Protein AF-A0A1Y2F0C7-F1 (afdb_monomer_lite)

Foldseek 3Di:
DFPVVLQVDWPDALWKWWDDDRWIDTDGSVPPDQWDWTADPVRDTDIAGLAADALVCLVVVNRPHQFDDALVNHLCSDAGNRGHYHDPVRFTKMKHWDWDDDDDPRTGITGIDIAGDHHLFGQGQDPDPDPDFRFGDDPDPDDDDDDDDPDDPPPPPPRPGDDDD

pLDDT: mean 71.48, std 26.36, range [23.52, 97.69]

Structure (mmCIF, N/CA/C/O backbone):
data_AF-A0A1Y2F0C7-F1
#
_entry.id   AF-A0A1Y2F0C7-F1
#
loop_
_atom_site.group_PDB
_atom_site.id
_atom_site.type_symbol
_atom_site.label_atom_id
_atom_site.label_alt_id
_atom_site.label_comp_id
_atom_site.label_asym_id
_atom_site.label_entity_id
_atom_site.label_seq_id
_atom_site.pdbx_PDB_ins_code
_atom_site.Cartn_x
_atom_site.Cartn_y
_atom_site.Cartn_z
_atom_site.occupancy
_atom_site.B_iso_or_equiv
_atom_site.auth_seq_id
_atom_site.auth_comp_id
_atom_site.auth_asym_id
_atom_site.auth_atom_id
_atom_site.pdbx_PDB_model_num
ATOM 1 N N . MET A 1 1 ? 0.947 -2.443 13.828 1.00 91.88 1 MET A N 1
ATOM 2 C CA . MET A 1 1 ? -0.213 -2.988 14.576 1.00 91.88 1 MET A CA 1
ATOM 3 C C . MET A 1 1 ? -0.642 -4.280 13.898 1.00 91.88 1 MET A C 1
ATOM 5 O O . MET A 1 1 ? -0.418 -4.366 12.697 1.00 91.88 1 MET A O 1
ATOM 9 N N . SER A 1 2 ? -1.182 -5.269 14.620 1.00 94.00 2 SER A N 1
ATOM 10 C CA . SER A 1 2 ? -1.656 -6.501 13.968 1.00 94.00 2 SER A CA 1
ATOM 11 C C . SER A 1 2 ? -2.913 -6.235 13.131 1.00 94.00 2 SER A C 1
ATOM 13 O O . SER A 1 2 ? -3.654 -5.282 13.412 1.00 94.00 2 SER A O 1
ATOM 15 N N . LYS A 1 3 ? -3.205 -7.073 12.133 1.00 91.94 3 LYS A N 1
ATOM 16 C CA . LYS A 1 3 ? -4.456 -6.957 11.366 1.00 91.94 3 LYS A CA 1
ATOM 17 C C . LYS A 1 3 ? -5.682 -7.188 12.251 1.00 91.94 3 LYS A C 1
ATOM 19 O O . LYS A 1 3 ? -6.706 -6.530 12.078 1.00 91.94 3 LYS A O 1
ATOM 24 N N . GLU A 1 4 ? -5.583 -8.098 13.214 1.00 92.75 4 GLU A N 1
ATOM 25 C CA . GLU A 1 4 ? -6.664 -8.363 14.166 1.00 92.75 4 GLU A CA 1
ATOM 26 C C . GLU A 1 4 ? -6.957 -7.164 15.068 1.00 92.75 4 GLU A C 1
ATOM 28 O O . GLU A 1 4 ? -8.115 -6.914 15.398 1.00 92.75 4 GLU A O 1
ATOM 33 N N . ASP A 1 5 ? -5.932 -6.409 15.459 1.00 94.75 5 ASP A N 1
ATOM 34 C CA . ASP A 1 5 ? -6.112 -5.207 16.272 1.00 94.75 5 ASP A CA 1
ATOM 35 C C . ASP A 1 5 ? -6.712 -4.060 15.462 1.00 94.75 5 ASP A C 1
ATOM 37 O O . ASP A 1 5 ? -7.592 -3.368 15.973 1.00 94.75 5 ASP A O 1
ATOM 41 N N . VAL A 1 6 ? -6.328 -3.918 14.186 1.00 92.56 6 VAL A N 1
ATOM 42 C CA . VAL A 1 6 ? -6.978 -2.982 13.252 1.00 92.56 6 VAL A CA 1
ATOM 43 C C . VAL A 1 6 ? -8.483 -3.248 13.189 1.00 92.56 6 VAL A C 1
ATOM 45 O O . VAL A 1 6 ? -9.276 -2.326 13.352 1.00 92.56 6 VAL A O 1
ATOM 48 N N . LEU A 1 7 ? -8.898 -4.510 13.044 1.00 90.19 7 LEU A N 1
ATOM 49 C CA . LEU A 1 7 ? -10.316 -4.889 12.959 1.00 90.19 7 LEU A CA 1
ATOM 50 C C . LEU A 1 7 ? -11.128 -4.606 14.237 1.00 90.19 7 LEU A C 1
ATOM 52 O O . LEU A 1 7 ? -12.357 -4.577 14.184 1.00 90.19 7 LEU A O 1
ATOM 56 N N . LYS A 1 8 ? -10.473 -4.403 15.386 1.00 91.88 8 LYS A N 1
ATOM 57 C CA . LYS A 1 8 ? -11.140 -4.051 16.653 1.00 91.88 8 LYS A CA 1
ATOM 58 C C . LYS A 1 8 ? -11.401 -2.551 16.788 1.00 91.88 8 LYS A C 1
ATOM 60 O O . LYS A 1 8 ? -12.130 -2.168 17.703 1.00 91.88 8 LYS A O 1
ATOM 65 N N . ILE A 1 9 ? -10.817 -1.716 15.926 1.00 88.25 9 ILE A N 1
ATOM 66 C CA . ILE A 1 9 ? -11.045 -0.270 15.934 1.00 88.25 9 ILE A CA 1
ATOM 67 C C . ILE A 1 9 ? -12.506 -0.002 15.565 1.00 88.25 9 ILE A C 1
ATOM 69 O O . ILE A 1 9 ? -13.019 -0.498 14.560 1.00 88.25 9 ILE A O 1
ATOM 73 N N . LYS A 1 10 ? -13.170 0.783 16.413 1.00 84.44 10 LYS A N 1
ATOM 74 C CA . LYS A 1 10 ? -14.558 1.222 16.266 1.00 84.44 10 LYS A CA 1
ATOM 75 C C . LYS A 1 10 ? -14.638 2.719 16.510 1.00 84.44 10 LYS A C 1
ATOM 77 O O . LYS A 1 10 ? -13.802 3.262 17.230 1.00 84.44 10 LYS A O 1
ATOM 82 N N . ASP A 1 11 ? -15.647 3.357 15.927 1.00 75.75 11 ASP A N 1
ATOM 83 C CA . ASP A 1 11 ? -15.999 4.765 16.168 1.00 75.75 11 ASP A CA 1
ATOM 84 C C . ASP A 1 11 ? -14.910 5.805 15.823 1.00 75.75 11 ASP A C 1
ATOM 86 O O . ASP A 1 11 ? -15.070 6.994 16.110 1.00 75.75 11 ASP A O 1
ATOM 90 N N . GLU A 1 12 ? -13.832 5.395 15.150 1.00 78.06 12 GLU A N 1
ATOM 91 C CA . GLU A 1 12 ? -12.874 6.304 14.522 1.00 78.06 12 GLU A CA 1
ATOM 92 C C . GLU A 1 12 ? -13.298 6.594 13.084 1.00 78.06 12 GLU A C 1
ATOM 94 O O . GLU A 1 12 ? -13.624 5.678 12.333 1.00 78.06 12 GLU A O 1
ATOM 99 N N . LYS A 1 13 ? -13.285 7.876 12.711 1.00 79.50 13 LYS A N 1
ATOM 100 C CA . LYS A 1 13 ? -13.586 8.330 11.352 1.00 79.50 13 LYS A CA 1
ATOM 101 C C . LYS A 1 13 ? -12.311 8.609 10.584 1.00 79.50 13 LYS A C 1
ATOM 103 O O . LYS A 1 13 ? -11.401 9.223 11.148 1.00 79.50 13 LYS A O 1
ATOM 108 N N . TYR A 1 14 ? -12.330 8.306 9.290 1.00 79.44 14 TYR A N 1
ATOM 109 C CA . TYR A 1 14 ? -11.232 8.609 8.369 1.00 79.44 14 TYR A CA 1
ATOM 110 C C . TYR A 1 14 ? -9.933 7.923 8.798 1.00 79.44 14 TYR A C 1
ATOM 112 O O . TYR A 1 14 ? -8.859 8.530 8.839 1.00 79.44 14 TYR A O 1
ATOM 120 N N . THR A 1 15 ? -10.041 6.653 9.166 1.00 86.81 15 THR A N 1
ATOM 121 C CA . THR A 1 15 ? -8.901 5.833 9.542 1.00 86.81 15 THR A CA 1
ATOM 122 C C . THR A 1 15 ? -8.675 4.791 8.451 1.00 86.81 15 THR A C 1
ATOM 124 O O . THR A 1 15 ? -9.472 3.878 8.261 1.00 86.81 15 THR A O 1
ATOM 127 N N . SER A 1 16 ? -7.537 4.922 7.770 1.00 88.81 16 SER A N 1
ATOM 128 C CA . SER A 1 16 ? -7.067 4.011 6.728 1.00 88.81 16 SER A CA 1
ATOM 129 C C . SER A 1 16 ? -5.773 3.318 7.168 1.00 88.81 16 SER A C 1
ATOM 131 O O . SER A 1 16 ? -4.950 3.899 7.886 1.00 88.81 16 SER A O 1
ATOM 133 N N . PHE A 1 17 ? -5.603 2.062 6.755 1.00 92.69 17 PHE A N 1
ATOM 134 C CA . PHE A 1 17 ? -4.382 1.290 6.957 1.00 92.69 17 PHE A CA 1
ATOM 135 C C . PHE A 1 17 ? -3.999 0.512 5.704 1.00 92.69 17 PHE A C 1
ATOM 137 O O . PHE A 1 17 ? -4.838 -0.164 5.108 1.00 92.69 17 PHE A O 1
ATOM 144 N N . TYR A 1 18 ? -2.702 0.459 5.408 1.00 93.19 18 TYR A N 1
ATOM 145 C CA . TYR A 1 18 ? -2.137 -0.591 4.561 1.00 93.19 18 TYR A CA 1
ATOM 146 C C . TYR A 1 18 ? -1.550 -1.703 5.419 1.00 93.19 18 TYR A C 1
ATOM 148 O O . TYR A 1 18 ? -0.880 -1.452 6.424 1.00 93.19 18 TYR A O 1
ATOM 156 N N . CYS A 1 19 ? -1.782 -2.942 4.996 1.00 92.88 19 CYS A N 1
ATOM 157 C CA . CYS A 1 19 ? -1.287 -4.129 5.673 1.00 92.88 19 CYS A CA 1
ATOM 158 C C . CYS A 1 19 ? -0.399 -4.959 4.746 1.00 92.88 19 CYS A C 1
ATOM 160 O O . CYS A 1 19 ? -0.775 -5.263 3.610 1.00 92.88 19 CYS A O 1
ATOM 162 N N . LYS A 1 20 ? 0.745 -5.397 5.274 1.00 92.25 20 LYS A N 1
ATOM 163 C CA . LYS A 1 20 ? 1.595 -6.427 4.679 1.00 92.25 20 LYS A CA 1
ATOM 164 C C . LYS A 1 20 ? 1.775 -7.549 5.691 1.00 92.25 20 LYS A C 1
ATOM 166 O O . LYS A 1 20 ? 2.238 -7.318 6.806 1.00 92.25 20 LYS A O 1
ATOM 171 N N . ASN A 1 21 ? 1.414 -8.770 5.300 1.00 90.25 21 ASN A N 1
ATOM 172 C CA . ASN A 1 21 ? 1.293 -9.900 6.224 1.00 90.25 21 ASN A CA 1
ATOM 173 C C . ASN A 1 21 ? 0.327 -9.550 7.374 1.00 90.25 21 ASN A C 1
ATOM 175 O O . ASN A 1 21 ? -0.800 -9.132 7.110 1.00 90.25 21 ASN A O 1
ATOM 179 N N . ASP A 1 22 ? 0.756 -9.707 8.626 1.00 91.81 22 ASP A N 1
ATOM 180 C CA . ASP A 1 22 ? -0.025 -9.308 9.801 1.00 91.81 22 ASP A CA 1
ATOM 181 C C . ASP A 1 22 ? 0.285 -7.875 10.272 1.00 91.81 22 ASP A C 1
ATOM 183 O O . ASP A 1 22 ? -0.336 -7.380 11.202 1.00 91.81 22 ASP A O 1
ATOM 187 N N . ILE A 1 23 ? 1.224 -7.166 9.637 1.00 94.50 23 ILE A N 1
ATOM 188 C CA . ILE A 1 23 ? 1.638 -5.829 10.071 1.00 94.50 23 ILE A CA 1
ATOM 189 C C . ILE A 1 23 ? 0.886 -4.774 9.263 1.00 94.50 23 ILE A C 1
ATOM 191 O O . ILE A 1 23 ? 1.039 -4.665 8.048 1.00 94.50 23 ILE A O 1
ATOM 195 N N . CYS A 1 24 ? 0.102 -3.965 9.965 1.00 94.62 24 CYS A N 1
ATOM 196 C CA . CYS A 1 24 ? -0.629 -2.830 9.424 1.00 94.62 24 CYS A CA 1
ATOM 197 C C . CYS A 1 24 ? -0.094 -1.505 9.973 1.00 94.62 24 CYS A C 1
ATOM 199 O O . CYS A 1 24 ? 0.248 -1.396 11.164 1.00 94.62 24 CYS A O 1
ATOM 201 N N . VAL A 1 25 ? -0.075 -0.493 9.108 1.00 94.81 25 VAL A N 1
ATOM 202 C CA . VAL A 1 25 ? 0.349 0.878 9.412 1.00 94.81 25 VAL A CA 1
ATOM 203 C C . VAL A 1 25 ? -0.722 1.864 8.969 1.00 94.81 25 VAL A C 1
ATOM 205 O O . VAL A 1 25 ? -1.374 1.654 7.949 1.00 94.81 25 VAL A O 1
ATOM 208 N N . LYS A 1 26 ? -0.948 2.896 9.787 1.00 92.31 26 LYS A N 1
ATOM 209 C CA . LYS A 1 26 ? -1.955 3.926 9.516 1.00 92.31 26 LYS A CA 1
ATOM 210 C C . LYS A 1 26 ? -1.468 4.812 8.376 1.00 92.31 26 LYS A C 1
ATOM 212 O O . LYS A 1 26 ? -0.295 5.178 8.366 1.00 92.31 26 LYS A O 1
ATOM 217 N N . THR A 1 27 ? -2.365 5.171 7.473 1.00 89.62 27 THR A N 1
ATOM 218 C CA . THR A 1 27 ? -2.080 6.027 6.317 1.00 89.62 27 THR A CA 1
ATOM 219 C C . THR A 1 27 ? -3.073 7.168 6.203 1.00 89.62 27 THR A C 1
ATOM 221 O O . THR A 1 27 ? -4.072 7.204 6.932 1.00 89.62 27 THR A O 1
ATOM 224 N N . ASP A 1 28 ? -2.769 8.131 5.333 1.00 81.81 28 ASP A N 1
ATOM 225 C CA . ASP A 1 28 ? -3.686 9.227 5.056 1.00 81.81 28 ASP A CA 1
ATOM 226 C C . ASP A 1 28 ? -4.978 8.687 4.403 1.00 81.81 28 ASP A C 1
ATOM 228 O O . ASP A 1 28 ? -4.911 8.024 3.362 1.00 81.81 28 ASP A O 1
ATOM 232 N N . PRO A 1 29 ? -6.164 8.954 4.983 1.00 74.50 29 PRO A N 1
ATOM 233 C CA . PRO A 1 29 ? -7.446 8.547 4.405 1.00 74.50 29 PRO A CA 1
ATOM 234 C C . PRO A 1 29 ? -7.768 9.222 3.061 1.00 74.50 29 PRO A C 1
ATOM 236 O O . PRO A 1 29 ? -8.719 8.818 2.395 1.00 74.50 29 PRO A O 1
ATOM 239 N N . LEU A 1 30 ? -7.030 10.263 2.666 1.00 74.12 30 LEU A N 1
ATOM 240 C CA . LEU A 1 30 ? -7.199 10.974 1.399 1.00 74.12 30 LEU A CA 1
ATOM 241 C C . LEU A 1 30 ? -6.449 10.322 0.232 1.00 74.12 30 LEU A C 1
ATOM 243 O O . LEU A 1 30 ? -6.653 10.741 -0.904 1.00 74.12 30 LEU A O 1
ATOM 247 N N . TYR A 1 31 ? -5.646 9.278 0.479 1.00 73.06 31 TYR A N 1
ATOM 248 C CA . TYR A 1 31 ? -4.882 8.551 -0.548 1.00 73.06 31 TYR A CA 1
ATOM 249 C C . TYR A 1 31 ? -3.850 9.399 -1.307 1.00 73.06 31 TYR A C 1
ATOM 251 O O . TYR A 1 31 ? -3.438 9.038 -2.410 1.00 73.06 31 TYR A O 1
ATOM 259 N N . ASP A 1 32 ? -3.409 10.510 -0.716 1.00 77.44 32 ASP A N 1
ATOM 260 C CA . ASP A 1 32 ? -2.377 11.370 -1.304 1.00 77.44 32 ASP A CA 1
ATOM 261 C C . ASP A 1 32 ? -0.978 10.724 -1.231 1.00 77.44 32 ASP A C 1
ATOM 263 O O . ASP A 1 32 ? -0.084 11.035 -2.028 1.00 77.44 32 ASP A O 1
ATOM 267 N N . ASP A 1 33 ? -0.795 9.779 -0.304 1.00 84.31 33 ASP A N 1
ATOM 268 C CA . ASP A 1 33 ? 0.458 9.062 -0.105 1.00 84.31 33 ASP A CA 1
ATOM 269 C C . ASP A 1 33 ? 0.709 8.046 -1.226 1.00 84.31 33 ASP A C 1
ATOM 271 O O . ASP A 1 33 ? 0.016 7.040 -1.375 1.00 84.31 33 ASP A O 1
ATOM 275 N N . LYS A 1 34 ? 1.781 8.267 -1.991 1.00 90.00 34 LYS A N 1
ATOM 276 C CA . LYS A 1 34 ? 2.241 7.324 -3.028 1.00 90.00 34 LYS A CA 1
ATOM 277 C C . LYS A 1 34 ? 3.054 6.160 -2.473 1.00 90.00 34 LYS A C 1
ATOM 279 O O . LYS A 1 34 ? 3.273 5.163 -3.167 1.00 90.00 34 LYS A O 1
ATOM 284 N N . THR A 1 35 ? 3.517 6.293 -1.235 1.00 94.31 35 THR A N 1
ATOM 285 C CA . THR A 1 35 ? 4.382 5.331 -0.558 1.00 94.31 35 THR A CA 1
ATOM 286 C C . THR A 1 35 ? 3.944 5.117 0.878 1.00 94.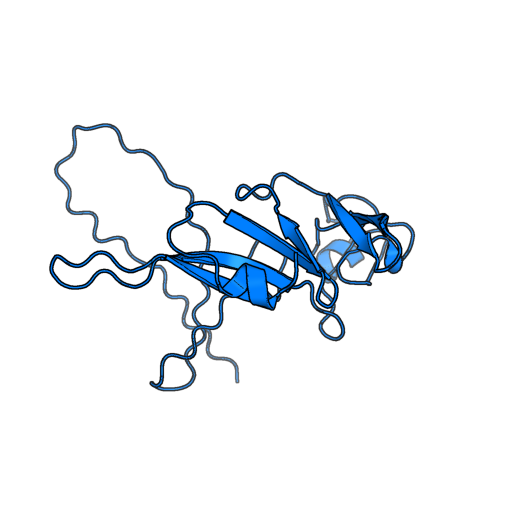31 35 THR A C 1
ATOM 288 O O . THR A 1 35 ? 3.428 6.032 1.509 1.00 94.31 35 THR A O 1
ATOM 291 N N . VAL A 1 36 ? 4.234 3.939 1.418 1.00 94.69 36 VAL A N 1
ATOM 292 C CA . VAL A 1 36 ? 3.978 3.587 2.812 1.00 94.69 36 VAL A CA 1
ATOM 293 C C . VAL A 1 36 ? 5.199 2.913 3.427 1.00 94.69 36 VAL A C 1
ATOM 295 O O . VAL A 1 36 ? 5.849 2.081 2.797 1.00 94.69 36 VAL A O 1
ATOM 298 N N . GLU A 1 37 ? 5.514 3.257 4.669 1.00 96.50 37 GLU A N 1
ATOM 299 C CA . GLU A 1 37 ? 6.604 2.649 5.429 1.00 96.50 37 GLU A CA 1
ATOM 300 C C . GLU A 1 37 ? 6.058 1.549 6.339 1.00 96.50 37 GLU A C 1
ATOM 302 O O . GLU A 1 37 ? 5.242 1.813 7.222 1.00 96.50 37 GLU A O 1
ATOM 307 N N . ILE A 1 38 ? 6.499 0.306 6.133 1.00 95.94 38 ILE A N 1
ATOM 308 C CA . ILE A 1 38 ? 6.058 -0.846 6.929 1.00 95.94 38 ILE A CA 1
ATOM 309 C C . ILE A 1 38 ? 7.284 -1.502 7.577 1.00 95.94 38 ILE A C 1
ATOM 311 O O . ILE A 1 38 ? 8.211 -1.889 6.855 1.00 95.94 38 ILE A O 1
ATOM 315 N N . PRO A 1 39 ? 7.314 -1.640 8.917 1.00 95.56 39 PRO A N 1
ATOM 316 C CA . PRO A 1 39 ? 8.367 -2.377 9.599 1.00 95.56 39 PRO A CA 1
ATOM 317 C C . PRO A 1 39 ? 8.192 -3.888 9.416 1.00 95.56 39 PRO A C 1
ATOM 319 O O . PRO A 1 39 ? 7.069 -4.390 9.356 1.00 95.56 39 PRO A O 1
ATOM 322 N N . ASP A 1 40 ? 9.302 -4.615 9.366 1.00 91.12 40 ASP A N 1
ATOM 323 C CA . ASP A 1 40 ? 9.316 -6.072 9.483 1.00 91.12 40 ASP A CA 1
ATOM 324 C C . ASP A 1 40 ? 9.304 -6.533 10.958 1.00 91.12 40 ASP A C 1
ATOM 326 O O . ASP A 1 40 ? 9.277 -5.733 11.896 1.00 91.12 40 ASP A O 1
ATOM 330 N N . GLU A 1 41 ? 9.329 -7.850 11.172 1.00 89.19 41 GLU A N 1
ATOM 331 C CA . GLU A 1 41 ? 9.368 -8.471 12.507 1.00 89.19 41 GLU A CA 1
ATOM 332 C C . GLU A 1 41 ? 10.631 -8.132 13.326 1.00 89.19 41 GLU A C 1
ATOM 334 O O . GLU A 1 41 ? 10.623 -8.246 14.552 1.00 89.19 41 GLU A O 1
ATOM 339 N N . HIS A 1 42 ? 11.702 -7.680 12.668 1.00 91.25 42 HIS A N 1
ATOM 340 C CA . HIS A 1 42 ? 12.963 -7.263 13.284 1.00 91.25 42 HIS A CA 1
ATOM 341 C C . HIS A 1 42 ? 13.040 -5.739 13.490 1.00 91.25 42 HIS A C 1
ATOM 343 O O . HIS A 1 42 ? 14.031 -5.241 14.027 1.00 91.25 42 HIS A O 1
ATOM 349 N N . GLY A 1 43 ? 12.006 -4.994 13.084 1.00 90.44 43 GLY A N 1
ATOM 350 C CA . GLY A 1 43 ? 11.946 -3.537 13.156 1.00 90.44 43 GLY A CA 1
ATOM 351 C C . GLY A 1 43 ? 12.637 -2.810 11.999 1.00 90.44 43 GLY A C 1
ATOM 352 O O . GLY A 1 43 ? 12.752 -1.584 12.055 1.00 90.44 43 GLY A O 1
ATOM 353 N N . ASN A 1 44 ? 13.081 -3.509 10.950 1.00 95.06 44 ASN A N 1
ATOM 354 C CA . ASN A 1 44 ? 13.600 -2.850 9.754 1.00 95.06 44 ASN A CA 1
ATOM 355 C C . ASN A 1 44 ? 12.436 -2.254 8.968 1.00 95.06 44 ASN A C 1
ATOM 357 O O . ASN A 1 44 ? 11.506 -2.956 8.573 1.00 95.06 44 ASN A O 1
ATOM 361 N N . VAL A 1 45 ? 12.499 -0.950 8.723 1.00 96.44 45 VAL A N 1
ATOM 362 C CA . VAL A 1 45 ? 11.468 -0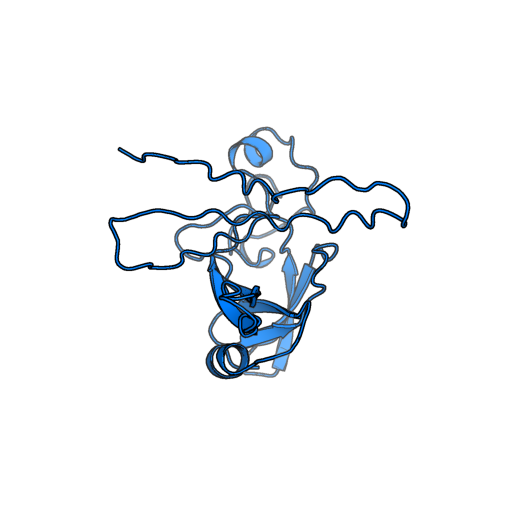.231 7.975 1.00 96.44 45 VAL A CA 1
ATOM 363 C C . VAL A 1 45 ? 11.763 -0.330 6.485 1.00 96.44 45 VAL A C 1
ATOM 365 O O . VAL A 1 45 ? 12.856 0.016 6.041 1.00 96.44 45 VAL A O 1
ATOM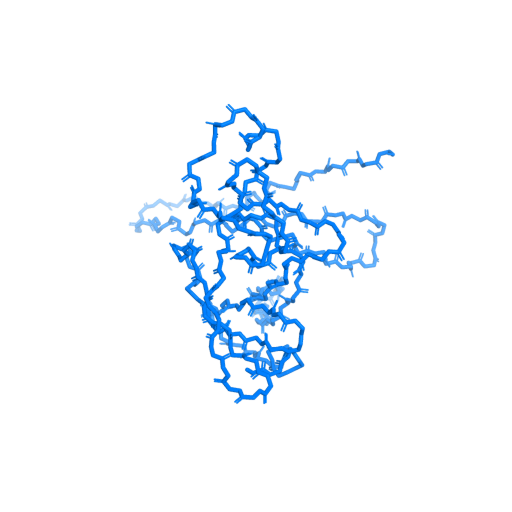 368 N N . THR A 1 46 ? 10.782 -0.797 5.715 1.00 96.69 46 THR A N 1
ATOM 369 C CA . THR A 1 46 ? 10.834 -0.796 4.249 1.00 96.69 46 THR A CA 1
ATOM 370 C C . THR A 1 46 ? 9.767 0.144 3.705 1.00 96.69 46 THR A C 1
ATOM 372 O O . THR A 1 46 ? 8.601 0.059 4.098 1.00 96.69 46 THR A O 1
ATOM 375 N N . THR A 1 47 ? 10.162 1.027 2.792 1.00 97.19 47 THR A N 1
ATOM 376 C CA . THR A 1 47 ? 9.244 1.896 2.053 1.00 97.19 47 THR A CA 1
ATOM 377 C C . THR A 1 47 ? 8.726 1.154 0.826 1.00 97.19 47 THR A C 1
ATOM 379 O O . THR A 1 47 ? 9.510 0.698 -0.002 1.00 97.19 47 THR A O 1
ATOM 382 N N . TYR A 1 48 ? 7.408 1.053 0.705 1.00 95.81 48 TYR A N 1
ATOM 383 C CA . TYR A 1 48 ? 6.722 0.431 -0.421 1.00 95.81 48 TYR A CA 1
ATOM 384 C C . TYR A 1 48 ? 5.933 1.468 -1.205 1.00 95.81 48 TYR A C 1
ATOM 386 O O . TYR A 1 48 ? 5.321 2.357 -0.619 1.00 95.81 48 TYR A O 1
ATOM 394 N N . ILE A 1 49 ? 5.874 1.316 -2.520 1.00 94.62 49 ILE A N 1
ATOM 395 C CA . ILE A 1 49 ? 4.998 2.091 -3.396 1.00 94.62 49 ILE A CA 1
ATOM 396 C C . ILE A 1 49 ? 3.590 1.483 -3.336 1.00 94.62 49 ILE A C 1
ATOM 398 O O . ILE A 1 49 ? 3.414 0.278 -3.553 1.00 94.62 49 ILE A O 1
ATOM 402 N N . VAL A 1 50 ? 2.592 2.317 -3.038 1.00 92.25 50 VAL A N 1
ATOM 403 C CA . VAL A 1 50 ? 1.158 1.954 -3.034 1.00 92.25 50 VAL A CA 1
ATOM 404 C C . VAL A 1 50 ? 0.410 2.518 -4.242 1.00 92.25 50 VAL A C 1
ATOM 406 O O . VAL A 1 50 ? -0.662 2.027 -4.596 1.00 92.25 50 VAL A O 1
ATOM 409 N N . ASP A 1 51 ? 1.011 3.499 -4.916 1.00 89.81 51 ASP A N 1
ATOM 410 C CA . ASP A 1 51 ? 0.541 4.052 -6.182 1.00 89.81 51 ASP A CA 1
ATOM 411 C C . ASP A 1 51 ? 0.613 2.974 -7.276 1.00 89.81 51 ASP A C 1
ATOM 413 O O . ASP A 1 51 ? 1.694 2.567 -7.709 1.00 89.81 51 ASP A O 1
ATOM 417 N N . THR A 1 52 ? -0.547 2.450 -7.672 1.00 88.06 52 THR A N 1
ATOM 418 C CA . THR A 1 52 ? -0.656 1.320 -8.599 1.00 88.06 52 THR A CA 1
ATOM 419 C C . THR A 1 52 ? -1.449 1.680 -9.841 1.00 88.06 52 THR A C 1
ATOM 421 O O . THR A 1 52 ? -2.439 2.408 -9.802 1.00 88.06 52 THR A O 1
ATOM 424 N N . CYS A 1 53 ? -1.044 1.086 -10.959 1.00 86.69 53 CYS A N 1
ATOM 425 C CA . CYS A 1 53 ? -1.671 1.273 -12.253 1.00 86.69 53 CYS A CA 1
ATOM 426 C C . CYS A 1 53 ? -2.358 0.020 -12.775 1.00 86.69 53 CYS A C 1
ATOM 428 O O . CYS A 1 53 ? -2.052 -1.127 -12.426 1.00 86.69 53 CYS A O 1
ATOM 430 N N . ASN A 1 54 ? -3.275 0.258 -13.711 1.00 86.06 54 ASN A N 1
ATOM 431 C CA . ASN A 1 54 ? -3.764 -0.799 -14.573 1.00 86.06 54 ASN A CA 1
ATOM 432 C C . ASN A 1 54 ? -2.601 -1.374 -15.400 1.00 86.06 54 ASN A C 1
ATOM 434 O O . ASN A 1 54 ? -1.783 -0.633 -15.945 1.00 86.06 54 ASN A O 1
ATOM 438 N N . ILE A 1 55 ? -2.557 -2.701 -15.535 1.00 88.62 55 ILE A N 1
ATOM 439 C CA . ILE A 1 55 ? -1.488 -3.389 -16.267 1.00 88.62 55 ILE A CA 1
ATOM 440 C C . ILE A 1 55 ? -1.379 -2.947 -17.733 1.00 88.62 55 ILE A C 1
ATOM 442 O O . ILE A 1 55 ? -0.269 -2.849 -18.243 1.00 88.62 55 ILE A O 1
ATOM 446 N N . GLN A 1 56 ? -2.496 -2.637 -18.400 1.00 88.19 56 GLN A N 1
ATOM 447 C CA . GLN A 1 56 ? -2.494 -2.166 -19.788 1.00 88.19 56 GLN A CA 1
ATOM 448 C C . GLN A 1 56 ? -1.896 -0.757 -19.892 1.00 88.19 56 GLN A C 1
ATOM 450 O O . GLN A 1 56 ? -1.105 -0.495 -20.793 1.00 88.19 56 GLN A O 1
ATOM 455 N N . ALA A 1 57 ? -2.210 0.129 -18.941 1.00 87.75 57 ALA A N 1
ATOM 456 C CA . ALA A 1 57 ? -1.632 1.474 -18.881 1.00 87.75 57 ALA A CA 1
ATOM 457 C C . ALA A 1 57 ? -0.118 1.422 -18.622 1.00 87.75 57 ALA A C 1
ATOM 459 O O . ALA A 1 57 ? 0.649 2.081 -19.319 1.00 87.75 57 ALA A O 1
ATOM 460 N N . ALA A 1 58 ? 0.323 0.566 -17.692 1.00 88.81 58 ALA A N 1
ATOM 461 C CA . ALA A 1 58 ? 1.745 0.314 -17.450 1.00 88.81 58 ALA A CA 1
ATOM 462 C C . ALA A 1 58 ? 2.451 -0.245 -18.702 1.00 88.81 58 ALA A C 1
ATOM 464 O O . ALA A 1 58 ? 3.548 0.182 -19.055 1.00 88.81 58 ALA A O 1
ATOM 465 N N . GLN A 1 59 ? 1.807 -1.164 -19.428 1.00 90.62 59 GLN A N 1
ATOM 466 C CA . GLN A 1 59 ? 2.350 -1.720 -20.671 1.00 90.62 59 GLN A CA 1
ATOM 467 C C . GLN A 1 59 ? 2.524 -0.667 -21.771 1.00 90.62 59 GLN A C 1
ATOM 469 O O . GLN A 1 59 ? 3.530 -0.691 -22.478 1.00 90.62 59 GLN A O 1
ATOM 474 N N . ASN A 1 60 ? 1.581 0.269 -21.870 1.00 90.56 60 ASN A N 1
ATOM 475 C CA . ASN A 1 60 ? 1.599 1.357 -22.846 1.00 90.56 60 ASN A CA 1
ATOM 476 C C . ASN A 1 60 ? 2.424 2.575 -22.396 1.00 90.56 60 ASN A C 1
ATOM 478 O O . ASN A 1 60 ? 2.501 3.547 -23.144 1.00 90.56 60 ASN A O 1
ATOM 482 N N . ASN A 1 61 ? 3.042 2.529 -21.207 1.00 85.00 61 ASN A N 1
ATOM 483 C CA . ASN A 1 61 ? 3.764 3.650 -20.596 1.00 85.00 61 ASN A CA 1
ATOM 484 C C . ASN A 1 61 ? 2.893 4.919 -20.449 1.00 85.00 61 ASN A C 1
ATOM 486 O O . ASN A 1 61 ? 3.376 6.041 -20.593 1.00 85.00 61 ASN A O 1
ATOM 490 N N . ASP A 1 62 ? 1.601 4.717 -20.185 1.00 87.81 62 ASP A N 1
ATOM 491 C CA . ASP A 1 62 ? 0.567 5.750 -20.011 1.00 87.81 62 ASP A CA 1
ATOM 492 C C . ASP A 1 62 ? 0.076 5.780 -18.553 1.00 87.81 62 ASP A C 1
ATOM 494 O O . ASP A 1 62 ? -1.108 5.889 -18.242 1.00 87.81 62 ASP A O 1
ATOM 498 N N . CYS A 1 63 ? 1.008 5.560 -17.630 1.00 85.19 63 CYS A N 1
ATOM 499 C CA . CYS A 1 63 ? 0.746 5.469 -16.206 1.00 85.19 63 CYS A CA 1
ATOM 500 C C . CYS A 1 63 ? 1.501 6.600 -15.491 1.00 85.19 63 CYS A C 1
ATOM 502 O O . CYS A 1 63 ? 2.730 6.579 -15.459 1.00 85.19 63 CYS A O 1
ATOM 504 N N . PRO A 1 64 ? 0.811 7.586 -14.889 1.00 82.19 64 PRO A N 1
ATOM 505 C CA . PRO A 1 64 ? 1.462 8.683 -14.171 1.00 82.19 64 PRO A CA 1
ATOM 506 C C . PRO A 1 64 ? 1.927 8.289 -12.753 1.00 82.19 64 PRO A C 1
ATOM 508 O O . PRO A 1 64 ? 2.161 9.172 -11.921 1.00 82.19 64 PRO A O 1
ATOM 511 N N . SER A 1 65 ? 2.021 6.986 -12.448 1.00 85.75 65 SER A N 1
ATOM 512 C CA . SER A 1 65 ? 2.412 6.514 -11.119 1.00 85.75 65 SER A CA 1
ATOM 513 C C . SER A 1 65 ? 3.894 6.742 -10.850 1.00 85.75 65 SER A C 1
ATOM 515 O O . SER A 1 65 ? 4.700 6.932 -11.763 1.00 85.75 65 SER A O 1
ATOM 517 N N . MET A 1 66 ? 4.271 6.646 -9.579 1.00 90.88 66 MET A N 1
ATOM 518 C CA . MET A 1 66 ? 5.674 6.508 -9.191 1.00 90.88 66 MET A CA 1
ATOM 519 C C . MET A 1 66 ? 6.350 5.321 -9.909 1.00 90.88 66 MET A C 1
ATOM 521 O O . MET A 1 66 ? 5.721 4.275 -10.103 1.00 90.88 66 MET A O 1
ATOM 525 N N . GLU A 1 67 ? 7.621 5.496 -10.298 1.00 94.81 67 GLU A N 1
ATOM 526 C CA . GLU A 1 67 ? 8.419 4.433 -10.916 1.00 94.81 67 GLU A CA 1
ATOM 527 C C . GLU A 1 67 ? 8.932 3.430 -9.863 1.00 94.81 67 GLU A C 1
ATOM 529 O O . GLU A 1 67 ? 9.457 3.828 -8.824 1.00 94.81 67 GLU A O 1
ATOM 534 N N . CYS A 1 68 ? 8.843 2.134 -10.162 1.00 96.81 68 CYS A N 1
ATOM 535 C CA . CYS A 1 68 ? 9.496 1.042 -9.440 1.00 96.81 68 CYS A CA 1
ATOM 536 C C . CYS A 1 68 ? 10.700 0.507 -10.227 1.00 96.81 68 CYS A C 1
ATOM 538 O O . CYS A 1 68 ? 10.721 0.526 -11.461 1.00 96.81 68 CYS A O 1
ATOM 540 N N . ASN A 1 69 ? 11.700 -0.013 -9.517 1.00 97.44 69 ASN A N 1
ATOM 541 C CA . ASN A 1 69 ? 12.858 -0.692 -10.104 1.00 97.44 69 ASN A CA 1
ATOM 542 C C . ASN A 1 69 ? 12.718 -2.213 -10.014 1.00 97.44 69 ASN A C 1
ATOM 544 O O . ASN A 1 69 ? 13.140 -2.930 -10.923 1.00 97.44 69 ASN A O 1
ATOM 548 N N . THR A 1 70 ? 12.142 -2.704 -8.916 1.00 97.69 70 THR A N 1
ATOM 549 C CA . THR A 1 70 ? 11.961 -4.133 -8.640 1.00 97.69 70 THR A CA 1
ATOM 550 C C . THR A 1 70 ? 10.547 -4.439 -8.158 1.00 97.69 70 THR A C 1
ATOM 552 O O . THR A 1 70 ? 9.844 -3.554 -7.675 1.00 97.69 70 THR A O 1
ATOM 555 N N . ASP A 1 71 ? 10.129 -5.707 -8.252 1.00 97.19 71 ASP A N 1
ATOM 556 C CA . ASP A 1 71 ? 8.836 -6.158 -7.715 1.00 97.19 71 ASP A CA 1
ATOM 557 C C . ASP A 1 71 ? 8.688 -5.818 -6.226 1.00 97.19 71 ASP A C 1
ATOM 559 O O . ASP A 1 71 ? 7.624 -5.369 -5.804 1.00 97.19 71 ASP A O 1
ATOM 563 N N . SER A 1 72 ? 9.772 -5.952 -5.453 1.00 96.00 72 SER A N 1
ATOM 564 C CA . SER A 1 72 ? 9.793 -5.682 -4.013 1.00 96.00 72 SER A CA 1
ATOM 565 C C . SER A 1 72 ? 9.618 -4.212 -3.636 1.00 96.00 72 SER A C 1
ATOM 567 O O . SER A 1 72 ? 9.285 -3.941 -2.483 1.00 96.00 72 SER A O 1
ATOM 569 N N . ASP A 1 73 ? 9.794 -3.279 -4.576 1.00 96.81 73 ASP A N 1
ATOM 570 C CA . ASP A 1 73 ? 9.521 -1.857 -4.333 1.00 96.81 73 ASP A CA 1
ATOM 571 C C . ASP A 1 73 ? 8.008 -1.609 -4.198 1.00 96.81 73 ASP A C 1
ATOM 573 O O . ASP A 1 73 ? 7.580 -0.657 -3.550 1.00 96.81 73 ASP A O 1
ATOM 577 N N . CYS A 1 74 ? 7.178 -2.469 -4.795 1.00 95.38 74 CYS A N 1
ATOM 578 C CA . CYS A 1 74 ? 5.726 -2.351 -4.796 1.00 95.38 74 CYS A CA 1
ATOM 579 C C . CYS A 1 74 ? 5.107 -3.099 -3.614 1.00 95.38 74 CYS A C 1
ATOM 581 O O . CYS A 1 74 ? 5.444 -4.257 -3.354 1.00 95.38 74 CYS A O 1
ATOM 583 N N . LEU A 1 75 ? 4.098 -2.513 -2.963 1.00 94.75 75 LEU A N 1
ATOM 584 C CA . LEU A 1 75 ? 3.345 -3.236 -1.932 1.00 94.75 75 LEU A CA 1
ATOM 585 C C . LEU A 1 75 ? 2.608 -4.459 -2.511 1.00 94.75 75 LEU A C 1
ATOM 587 O O . LEU A 1 75 ? 2.438 -5.460 -1.822 1.00 94.75 75 LEU A O 1
ATOM 591 N N . SER A 1 76 ? 2.223 -4.405 -3.790 1.00 93.31 76 SER A N 1
ATOM 592 C CA . SER A 1 76 ? 1.646 -5.528 -4.546 1.00 93.31 76 SER A CA 1
ATOM 593 C C . SER A 1 76 ? 2.662 -6.594 -4.971 1.00 93.31 76 SER A C 1
ATOM 595 O O . SER A 1 76 ? 2.282 -7.574 -5.618 1.00 93.31 76 SER A O 1
ATOM 597 N N . ASN A 1 77 ? 3.950 -6.400 -4.672 1.00 95.69 77 ASN A N 1
ATOM 598 C CA . ASN A 1 77 ? 5.042 -7.273 -5.095 1.00 95.69 77 ASN A CA 1
ATOM 599 C C . ASN A 1 77 ? 5.041 -7.533 -6.618 1.00 95.69 77 ASN A C 1
ATOM 601 O O . ASN A 1 77 ? 5.151 -8.675 -7.073 1.00 95.69 77 ASN A O 1
ATOM 605 N N . LYS A 1 78 ? 4.773 -6.488 -7.416 1.00 95.12 78 LYS A N 1
ATOM 606 C CA . LYS A 1 78 ? 4.702 -6.588 -8.878 1.00 95.12 78 LYS A CA 1
ATOM 607 C C . LYS A 1 78 ? 4.958 -5.254 -9.579 1.00 95.12 78 LYS A C 1
ATOM 609 O O . LYS A 1 78 ? 4.110 -4.359 -9.553 1.00 95.12 78 LYS A O 1
ATOM 614 N N . CYS A 1 79 ? 6.079 -5.190 -10.284 1.00 95.75 79 CYS A N 1
ATOM 615 C CA . CYS A 1 79 ? 6.562 -4.064 -11.066 1.00 95.75 79 CYS A CA 1
ATOM 616 C C . CYS A 1 79 ? 6.570 -4.433 -12.559 1.00 95.75 79 CYS A C 1
ATOM 618 O O . CYS A 1 79 ? 7.237 -5.372 -12.993 1.00 95.75 79 CYS A O 1
ATOM 620 N N . VAL A 1 80 ? 5.812 -3.707 -13.379 1.00 94.88 80 VAL A N 1
ATOM 621 C CA . VAL A 1 80 ? 5.714 -3.938 -14.829 1.00 94.88 80 VAL A CA 1
ATOM 622 C C . VAL A 1 80 ? 6.022 -2.643 -15.550 1.00 94.88 80 VAL A C 1
ATOM 624 O O . VAL A 1 80 ? 5.364 -1.639 -15.305 1.00 94.88 80 VAL A O 1
ATOM 627 N N . ASN A 1 81 ? 7.007 -2.668 -16.452 1.00 94.56 81 ASN A N 1
ATOM 628 C CA . ASN A 1 81 ? 7.463 -1.481 -17.184 1.00 94.56 81 ASN A CA 1
ATOM 629 C C . ASN A 1 81 ? 7.719 -0.284 -16.258 1.00 94.56 81 ASN A C 1
ATOM 631 O O . ASN A 1 81 ? 7.324 0.831 -16.565 1.00 94.56 81 ASN A O 1
ATOM 635 N N . LYS A 1 82 ? 8.378 -0.540 -15.121 1.00 95.69 82 LYS A N 1
ATOM 636 C CA . LYS A 1 82 ? 8.644 0.438 -14.061 1.00 95.69 82 LYS A CA 1
ATOM 637 C C . LYS A 1 82 ? 7.415 0.981 -13.331 1.00 95.69 82 LYS A C 1
ATOM 639 O O . LYS A 1 82 ? 7.549 1.958 -12.616 1.00 95.69 82 LYS A O 1
ATOM 644 N N . HIS A 1 83 ? 6.243 0.370 -13.436 1.00 94.31 83 HIS A N 1
ATOM 645 C CA . HIS A 1 83 ? 5.069 0.789 -12.668 1.00 94.31 83 HIS A CA 1
ATOM 646 C C . HIS A 1 83 ? 4.561 -0.338 -11.777 1.00 94.31 83 HIS A C 1
ATOM 648 O O . HIS A 1 83 ? 4.490 -1.497 -12.198 1.00 94.31 83 HIS A O 1
ATOM 654 N N . CYS A 1 84 ? 4.172 -0.000 -10.549 1.00 93.94 84 CYS A N 1
ATOM 655 C CA . CYS A 1 84 ? 3.509 -0.954 -9.674 1.00 93.94 84 CYS A CA 1
ATOM 656 C C . CYS A 1 84 ? 2.115 -1.262 -10.219 1.00 93.94 84 CYS A C 1
ATOM 658 O O . CYS A 1 84 ? 1.364 -0.366 -10.602 1.00 93.94 84 CYS A O 1
ATOM 660 N N . VAL A 1 85 ? 1.754 -2.540 -10.274 1.00 92.00 85 VAL A N 1
ATOM 661 C CA . VAL A 1 85 ? 0.455 -2.986 -10.802 1.00 92.00 85 VAL A CA 1
ATOM 662 C C . VAL A 1 85 ? -0.210 -3.969 -9.850 1.00 92.00 85 VAL A C 1
ATOM 664 O O . VAL A 1 85 ? 0.443 -4.568 -8.993 1.00 92.00 85 VAL A O 1
ATOM 667 N N . PHE A 1 86 ? -1.512 -4.194 -10.029 1.00 88.81 86 PHE A N 1
ATOM 668 C CA . PHE A 1 86 ? -2.233 -5.194 -9.241 1.00 88.81 86 PHE A CA 1
ATOM 669 C C . PHE A 1 86 ? -1.661 -6.600 -9.406 1.00 88.81 86 PHE A C 1
ATOM 671 O O . PHE A 1 86 ? -1.374 -7.079 -10.515 1.00 88.81 86 PHE A O 1
ATOM 678 N N . ASN A 1 87 ? -1.575 -7.292 -8.274 1.00 89.50 87 ASN A N 1
ATOM 679 C CA . ASN A 1 87 ? -1.151 -8.674 -8.192 1.00 89.50 87 ASN A CA 1
ATOM 680 C C . ASN A 1 87 ? -2.243 -9.521 -7.536 1.00 89.50 87 ASN A C 1
ATOM 682 O O . ASN A 1 87 ? -2.490 -9.441 -6.340 1.00 89.50 87 ASN A O 1
ATOM 686 N N . ASN A 1 88 ? -2.892 -10.378 -8.324 1.00 84.38 88 ASN A N 1
ATOM 687 C CA . ASN A 1 88 ? -3.954 -11.247 -7.812 1.00 84.38 88 ASN A CA 1
ATOM 688 C C . ASN A 1 88 ? -3.436 -12.347 -6.872 1.00 84.38 88 ASN A C 1
ATOM 690 O O . ASN A 1 88 ? -4.232 -12.898 -6.112 1.00 84.38 88 ASN A O 1
ATOM 694 N N . LYS A 1 89 ? -2.141 -12.690 -6.947 1.00 87.62 89 LYS A N 1
ATOM 695 C CA . LYS A 1 89 ? -1.518 -13.712 -6.091 1.00 87.62 89 LYS A CA 1
ATOM 696 C C . LYS A 1 89 ? -1.132 -13.149 -4.726 1.00 87.62 89 LYS A C 1
ATOM 698 O O . LYS A 1 89 ? -1.297 -13.837 -3.729 1.00 87.62 89 LYS A O 1
ATOM 703 N N . GLU A 1 90 ? -0.668 -11.905 -4.704 1.00 87.12 90 GLU A N 1
ATOM 704 C CA . GLU A 1 90 ? -0.273 -11.179 -3.496 1.00 87.12 90 GLU A CA 1
ATOM 705 C C . GLU A 1 90 ? -0.947 -9.799 -3.508 1.00 87.12 90 GLU A C 1
ATOM 707 O O . GLU A 1 90 ? -0.341 -8.799 -3.895 1.00 87.12 90 GLU A O 1
ATOM 712 N N . PRO A 1 91 ? -2.257 -9.745 -3.204 1.00 85.25 91 PRO A N 1
ATOM 713 C CA . PRO A 1 91 ? -2.997 -8.498 -3.259 1.00 85.25 91 PRO A CA 1
ATOM 714 C C . PRO A 1 91 ? -2.569 -7.577 -2.120 1.00 85.25 91 PRO A C 1
ATOM 716 O O . PRO A 1 91 ? -2.396 -8.014 -0.983 1.00 85.25 91 PRO A O 1
ATOM 719 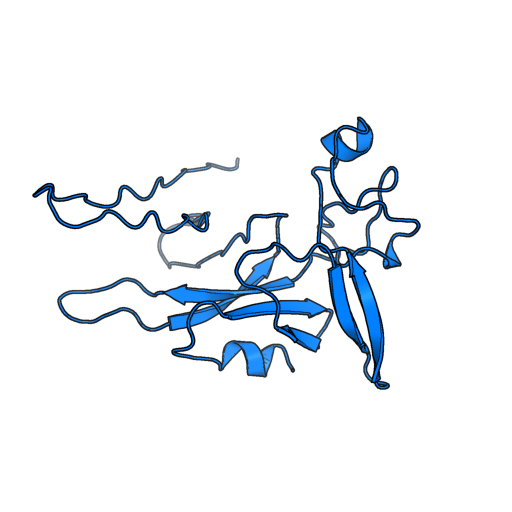N N . MET A 1 92 ? -2.497 -6.283 -2.416 1.00 89.38 92 MET A N 1
ATOM 720 C CA . MET A 1 92 ? -2.390 -5.255 -1.387 1.00 89.38 92 MET A CA 1
ATOM 721 C C . MET A 1 92 ? -3.629 -5.316 -0.496 1.00 89.38 92 MET A C 1
ATOM 723 O O . MET A 1 92 ? -4.753 -5.311 -1.004 1.00 89.38 92 MET A O 1
ATOM 727 N N . ILE A 1 93 ? -3.430 -5.385 0.817 1.00 90.19 93 ILE A N 1
ATOM 728 C CA . ILE A 1 93 ? -4.525 -5.350 1.784 1.00 90.19 93 ILE A CA 1
ATOM 729 C C . ILE A 1 93 ? -4.650 -3.930 2.319 1.00 90.19 93 ILE A C 1
ATOM 731 O O . ILE A 1 93 ? -3.677 -3.365 2.817 1.00 90.19 93 ILE A O 1
ATOM 735 N N . HIS A 1 94 ? -5.856 -3.385 2.223 1.00 89.94 94 HIS A N 1
ATOM 736 C CA . HIS A 1 94 ? -6.205 -2.074 2.749 1.00 89.94 94 HIS A CA 1
ATOM 737 C C . HIS A 1 94 ? -7.378 -2.204 3.711 1.00 89.94 94 HIS A C 1
ATOM 739 O O . HIS A 1 94 ? -8.295 -2.991 3.454 1.00 89.94 94 HIS A O 1
ATOM 745 N N . CYS A 1 95 ? -7.329 -1.471 4.816 1.00 88.94 95 CYS A N 1
ATOM 746 C CA . CYS A 1 95 ? -8.385 -1.429 5.812 1.00 88.94 95 CYS A CA 1
ATOM 747 C C . CYS A 1 95 ? -8.908 -0.007 5.974 1.00 88.94 95 CYS A C 1
ATOM 749 O O . CYS A 1 95 ? -8.115 0.917 6.115 1.00 88.94 95 CYS A O 1
ATOM 751 N N . GLU A 1 96 ? -10.227 0.137 6.008 1.00 87.44 96 GLU A N 1
ATOM 752 C CA . GLU A 1 96 ? -10.922 1.414 6.186 1.00 87.44 96 GLU A CA 1
ATOM 753 C C . GLU A 1 96 ? -12.076 1.294 7.166 1.00 87.44 96 GLU A C 1
ATOM 755 O O . GLU A 1 96 ? -12.698 0.231 7.287 1.00 87.44 96 GLU A O 1
ATOM 760 N N . ASP A 1 97 ? -12.394 2.411 7.818 1.00 83.88 97 ASP A N 1
ATOM 761 C CA . ASP A 1 97 ? -13.664 2.565 8.504 1.00 83.88 97 ASP A CA 1
ATOM 762 C C . ASP A 1 97 ? -14.818 2.639 7.499 1.00 83.88 97 ASP A C 1
ATOM 764 O O . ASP A 1 97 ? -14.826 3.424 6.553 1.00 83.88 97 ASP A O 1
ATOM 768 N N . ILE A 1 98 ? -15.824 1.802 7.727 1.00 79.62 98 ILE A N 1
ATOM 769 C CA . ILE A 1 98 ? -17.063 1.794 6.962 1.00 79.62 98 ILE A CA 1
ATOM 770 C C . ILE A 1 98 ? -18.192 2.162 7.903 1.00 79.62 98 ILE A C 1
ATOM 772 O O . ILE A 1 98 ? -18.328 1.602 8.994 1.00 79.62 98 ILE A O 1
ATOM 776 N N . GLN A 1 99 ? -19.036 3.086 7.455 1.00 77.75 99 GLN A N 1
ATOM 777 C CA . GLN A 1 99 ? -20.272 3.392 8.152 1.00 77.75 99 GLN A CA 1
ATOM 778 C C . GLN A 1 99 ? -21.332 2.344 7.799 1.00 77.75 99 GLN A C 1
ATOM 780 O O . GLN A 1 99 ? -21.689 2.168 6.631 1.00 77.75 99 GLN A O 1
ATOM 785 N N . GLY A 1 100 ? -21.836 1.641 8.815 1.00 70.44 100 GLY A N 1
ATOM 786 C CA . GLY A 1 100 ? -22.999 0.772 8.666 1.00 70.44 100 GLY A CA 1
ATOM 787 C C . GLY A 1 100 ? -24.249 1.546 8.216 1.00 70.44 100 GLY A C 1
ATOM 788 O O . GLY A 1 100 ? -24.300 2.771 8.336 1.00 70.44 100 GLY A O 1
ATOM 789 N N . PRO A 1 101 ? -25.279 0.856 7.700 1.00 67.00 101 PRO A N 1
ATOM 790 C CA . PRO A 1 101 ? -26.509 1.515 7.284 1.00 67.00 101 PRO A CA 1
ATOM 791 C C . PRO A 1 101 ? -27.200 2.184 8.476 1.00 67.00 101 PRO A C 1
ATOM 793 O O . PRO A 1 101 ? -27.396 1.566 9.525 1.00 67.00 101 PRO A O 1
ATOM 796 N N . ASP A 1 102 ? -27.618 3.434 8.288 1.00 73.88 102 ASP A N 1
ATOM 797 C CA . ASP A 1 102 ? -28.503 4.111 9.229 1.00 73.88 102 ASP A CA 1
ATOM 798 C C . ASP A 1 102 ? -29.896 3.457 9.177 1.00 73.88 102 ASP A C 1
ATOM 800 O O . ASP A 1 102 ? -30.444 3.202 8.100 1.00 73.88 102 ASP A O 1
ATOM 804 N N . PHE A 1 103 ? -30.509 3.211 10.336 1.00 51.12 103 PHE A N 1
ATOM 805 C CA . PHE A 1 103 ? -31.872 2.681 10.422 1.00 51.12 103 PHE A CA 1
ATOM 806 C C . PHE A 1 103 ? -32.680 3.470 11.448 1.00 51.12 103 PHE A C 1
ATOM 808 O O . PHE A 1 103 ? -32.350 3.449 12.627 1.00 51.12 103 PHE A O 1
ATOM 815 N N . LEU A 1 104 ? -33.741 4.156 10.994 1.00 42.53 104 LEU A N 1
ATOM 816 C CA . LEU A 1 104 ? -34.786 4.798 11.817 1.00 42.53 104 LEU A CA 1
ATOM 817 C C . LEU A 1 104 ? -34.285 5.315 13.186 1.00 42.53 104 LEU A C 1
ATOM 819 O O . LEU A 1 104 ? -34.452 4.666 14.215 1.00 42.53 104 LEU A O 1
ATOM 823 N N . PHE A 1 105 ? -33.694 6.514 13.183 1.00 53.97 105 PHE A N 1
ATOM 824 C CA . PHE A 1 105 ? -33.104 7.219 14.340 1.00 53.97 105 PHE A CA 1
ATOM 825 C C . PHE A 1 105 ? -31.831 6.604 14.951 1.00 53.97 105 PHE A C 1
ATOM 827 O O . PHE A 1 105 ? -31.221 7.241 15.810 1.00 53.97 105 PHE A O 1
ATOM 834 N N . ILE A 1 106 ? -31.384 5.433 14.494 1.00 61.44 106 ILE A N 1
ATOM 835 C CA . ILE A 1 106 ? -30.117 4.812 14.895 1.00 61.44 106 ILE A CA 1
ATOM 836 C C . ILE A 1 106 ? -29.087 5.078 13.797 1.00 61.44 106 ILE A C 1
ATOM 838 O O . ILE A 1 106 ? -29.276 4.680 12.646 1.00 61.44 106 ILE A O 1
ATOM 842 N N . LYS A 1 107 ? -28.003 5.774 14.157 1.00 69.12 107 LYS A N 1
ATOM 843 C CA . LYS A 1 107 ? -26.839 5.909 13.276 1.00 69.12 107 LYS A CA 1
ATOM 844 C C . LYS A 1 107 ? -26.125 4.567 13.190 1.00 69.12 107 LYS A C 1
ATOM 846 O O . LYS A 1 107 ? -25.933 3.924 14.221 1.00 69.12 107 LYS A O 1
ATOM 851 N N . GLY A 1 108 ? -25.734 4.171 11.987 1.00 70.31 108 GLY A N 1
ATOM 852 C CA . GLY A 1 108 ? -24.920 2.985 11.777 1.00 70.31 108 GLY A CA 1
ATOM 853 C C . GLY A 1 108 ? -23.586 3.101 12.509 1.00 70.31 108 GLY A C 1
ATOM 854 O O . GLY A 1 108 ? -22.973 4.172 12.545 1.00 70.31 108 GLY A O 1
ATOM 855 N N . GLU A 1 109 ? -23.149 1.998 13.112 1.00 78.94 109 GLU A N 1
ATOM 856 C CA . GLU A 1 109 ? -21.838 1.919 13.754 1.00 78.94 109 GLU A CA 1
ATOM 857 C C . GLU A 1 109 ? -20.727 2.006 12.701 1.00 78.94 109 GLU A C 1
ATOM 859 O O . GLU A 1 109 ? -20.868 1.501 11.581 1.00 78.94 109 GLU A O 1
ATOM 864 N N . LEU A 1 110 ? -19.616 2.644 13.072 1.00 81.50 110 LEU A N 1
ATOM 865 C CA . LEU A 1 110 ? -18.384 2.607 12.291 1.00 81.50 110 LEU A CA 1
ATOM 866 C C . LEU A 1 110 ? -17.612 1.351 12.670 1.00 81.50 110 LEU A C 1
ATOM 868 O O . LEU A 1 110 ? -17.320 1.123 13.848 1.00 81.50 110 LEU A O 1
ATOM 872 N N . TYR A 1 111 ? -17.257 0.553 11.674 1.00 83.00 111 TYR A N 1
ATOM 873 C CA . TYR A 1 111 ? -16.440 -0.635 11.872 1.00 83.00 111 TYR A CA 1
ATOM 874 C C . TYR A 1 111 ? -15.337 -0.700 10.826 1.00 83.00 111 TYR A C 1
ATOM 876 O O . TYR A 1 111 ? -15.504 -0.268 9.687 1.00 83.00 111 TYR A O 1
ATOM 884 N N . MET A 1 112 ? -14.199 -1.252 11.228 1.00 87.62 112 MET A N 1
ATOM 885 C CA . MET A 1 112 ? -13.058 -1.428 10.347 1.00 87.62 112 MET A CA 1
ATOM 886 C C . MET A 1 112 ? -13.257 -2.646 9.442 1.00 87.62 112 MET A C 1
ATOM 888 O O . MET A 1 112 ? -13.588 -3.741 9.907 1.00 87.62 112 MET A O 1
ATOM 892 N N . HIS A 1 113 ? -13.004 -2.480 8.149 1.00 86.88 113 HIS A N 1
ATOM 893 C CA . HIS A 1 113 ? -13.066 -3.555 7.170 1.00 86.88 113 HIS A CA 1
ATOM 894 C C . HIS A 1 113 ? -11.784 -3.605 6.347 1.00 86.88 113 HIS A C 1
ATOM 896 O O . HIS A 1 113 ? -11.379 -2.607 5.764 1.00 86.88 113 HIS A O 1
ATOM 902 N N . CYS A 1 114 ? -11.194 -4.795 6.224 1.00 87.88 114 CYS A N 1
ATOM 903 C CA . CYS A 1 114 ? -9.989 -5.023 5.432 1.00 87.88 114 CYS A CA 1
ATOM 904 C C . CYS A 1 114 ? -10.298 -5.807 4.151 1.00 87.88 114 CYS A C 1
ATOM 906 O O . CYS A 1 114 ? -10.818 -6.923 4.215 1.00 87.88 114 CYS A O 1
ATOM 908 N N . GLY A 1 115 ? -9.914 -5.270 2.996 1.00 85.69 115 GLY A N 1
ATOM 909 C CA . GLY A 1 115 ? -10.132 -5.871 1.681 1.00 85.69 115 GLY A CA 1
ATOM 910 C C . GLY A 1 115 ? -8.907 -5.789 0.774 1.00 85.69 115 GLY A C 1
ATOM 911 O O . GLY A 1 115 ? -7.835 -5.342 1.179 1.00 85.69 115 GLY A O 1
ATOM 912 N N . LYS A 1 116 ? -9.067 -6.245 -0.472 1.00 84.06 116 LYS A N 1
ATOM 913 C CA . LYS A 1 116 ? -8.048 -6.058 -1.512 1.00 84.06 116 LYS A CA 1
ATOM 914 C C . LYS A 1 116 ? -8.110 -4.612 -2.008 1.00 84.06 116 LYS A C 1
ATOM 916 O O . LYS A 1 116 ? -9.194 -4.146 -2.360 1.00 84.06 116 LYS A O 1
ATOM 921 N N . ALA A 1 117 ? -6.968 -3.944 -2.097 1.00 73.75 117 ALA A N 1
ATOM 922 C CA . ALA A 1 117 ? -6.857 -2.640 -2.737 1.00 73.75 117 ALA A CA 1
ATOM 923 C C . ALA A 1 117 ? -6.746 -2.811 -4.260 1.00 73.75 117 ALA A C 1
ATOM 925 O O . ALA A 1 117 ? -5.908 -3.572 -4.752 1.00 73.75 117 ALA A O 1
ATOM 926 N N . TRP A 1 118 ? -7.599 -2.106 -4.998 1.00 59.66 118 TRP A N 1
ATOM 927 C CA . TRP A 1 118 ? -7.605 -2.014 -6.459 1.00 59.66 118 TRP A CA 1
ATOM 928 C C . TRP A 1 118 ? -7.300 -0.562 -6.858 1.00 59.66 118 TRP A C 1
ATOM 930 O O . TRP A 1 118 ? -8.090 0.121 -7.507 1.00 59.66 118 TRP A O 1
ATOM 940 N N . GLY A 1 119 ? -6.140 -0.064 -6.443 1.00 57.56 119 GLY A N 1
ATOM 941 C CA . GLY A 1 119 ? -5.618 1.238 -6.846 1.00 57.56 119 GLY A CA 1
ATOM 942 C C . GLY A 1 119 ? -6.109 2.303 -5.912 1.00 57.56 119 GLY A C 1
ATOM 943 O O . GLY A 1 119 ? -6.069 2.111 -4.706 1.00 57.56 119 GLY A O 1
ATOM 944 N N . ILE A 1 120 ? -6.643 3.377 -6.488 1.00 46.72 120 ILE A N 1
ATOM 945 C CA . ILE A 1 120 ? -7.376 4.419 -5.758 1.00 46.72 120 ILE A CA 1
ATOM 946 C C . ILE A 1 120 ? -8.710 3.872 -5.194 1.00 46.72 120 ILE A C 1
ATOM 948 O O . ILE A 1 120 ? -9.380 4.538 -4.414 1.00 46.72 120 ILE A O 1
ATOM 952 N N . PHE A 1 121 ? -9.121 2.652 -5.569 1.00 45.41 121 PHE A N 1
ATOM 953 C CA . PHE A 1 121 ? -10.392 2.068 -5.145 1.00 45.41 121 PHE A CA 1
ATOM 954 C C . PHE A 1 121 ? -10.190 0.866 -4.230 1.00 45.41 121 PHE A C 1
ATOM 956 O O . PHE A 1 121 ? -9.486 -0.090 -4.559 1.00 45.41 121 PHE A O 1
ATOM 963 N N . VAL A 1 122 ? -10.885 0.870 -3.099 1.00 46.22 122 VAL A N 1
ATOM 964 C CA . VAL A 1 122 ? -10.936 -0.267 -2.183 1.00 46.22 122 VAL A CA 1
ATOM 965 C C . VAL A 1 122 ? -12.254 -0.982 -2.427 1.00 46.22 122 VAL A C 1
ATOM 967 O O . VAL A 1 122 ? -13.335 -0.441 -2.216 1.00 46.22 122 VAL A O 1
ATOM 970 N N . VAL A 1 123 ? -12.176 -2.209 -2.944 1.00 43.06 123 VAL A N 1
ATOM 971 C CA . VAL A 1 123 ? -13.373 -3.018 -3.192 1.00 43.06 123 VAL A CA 1
ATOM 972 C C . VAL A 1 123 ? -13.733 -3.730 -1.894 1.00 43.06 123 VAL A C 1
ATOM 974 O O . VAL A 1 123 ? -13.164 -4.769 -1.548 1.00 43.06 123 VAL A O 1
ATOM 977 N N . VAL A 1 124 ? -14.684 -3.156 -1.163 1.00 41.47 124 VAL A N 1
ATOM 978 C CA . VAL A 1 124 ? -15.273 -3.763 0.032 1.00 41.47 124 VAL A CA 1
ATOM 979 C C . VAL A 1 124 ? -16.316 -4.794 -0.398 1.00 41.47 124 VAL A C 1
ATOM 981 O O . VAL A 1 124 ? -17.416 -4.447 -0.813 1.00 41.47 124 VAL A O 1
ATOM 984 N N . MET A 1 125 ? -16.003 -6.082 -0.262 1.00 35.72 125 MET A N 1
ATOM 985 C CA . MET A 1 125 ? -16.993 -7.144 -0.457 1.00 35.72 125 MET A CA 1
ATOM 986 C C . MET A 1 125 ? -17.797 -7.358 0.830 1.00 35.72 125 MET A C 1
ATOM 988 O O . MET A 1 125 ? -17.419 -8.162 1.678 1.00 35.72 125 MET A O 1
ATOM 992 N N . MET A 1 126 ? -18.921 -6.656 0.983 1.00 32.72 126 MET A N 1
ATOM 993 C CA . MET A 1 126 ? -19.890 -6.992 2.030 1.00 32.72 126 MET A CA 1
ATOM 994 C C . MET A 1 126 ? -20.682 -8.236 1.604 1.00 32.72 126 MET A C 1
ATOM 996 O O . MET A 1 126 ? -21.512 -8.166 0.702 1.00 32.72 126 MET A O 1
ATOM 1000 N N . ASN A 1 127 ? -20.452 -9.375 2.266 1.00 29.11 127 ASN A N 1
ATOM 1001 C CA . ASN A 1 127 ? -21.318 -10.555 2.158 1.00 29.11 127 ASN A CA 1
ATOM 1002 C C . ASN A 1 127 ? -22.657 -10.269 2.856 1.00 29.11 127 ASN A C 1
ATOM 1004 O O . ASN A 1 127 ? -22.874 -10.648 4.007 1.00 29.11 127 ASN A O 1
ATOM 1008 N N . VAL A 1 128 ? -23.565 -9.575 2.173 1.00 33.56 128 VAL A N 1
ATOM 1009 C CA . VAL A 1 128 ? -24.970 -9.526 2.582 1.00 33.56 128 VAL A CA 1
ATOM 1010 C C . VAL A 1 128 ? -25.610 -10.815 2.074 1.00 33.56 128 VAL A C 1
ATOM 1012 O O . VAL A 1 128 ? -25.581 -11.089 0.879 1.00 33.56 128 VAL A O 1
ATOM 1015 N N . LEU A 1 129 ? -26.147 -11.631 2.987 1.00 30.95 129 LEU A N 1
ATOM 1016 C CA . LEU A 1 129 ? -26.825 -12.909 2.717 1.00 30.95 129 LEU A CA 1
ATOM 1017 C C . LEU A 1 129 ? -28.130 -12.718 1.918 1.00 30.95 129 LEU A C 1
ATOM 1019 O O . LEU A 1 129 ? -29.215 -12.984 2.425 1.00 30.95 129 LEU A O 1
ATOM 1023 N N . LEU A 1 130 ? -28.026 -12.246 0.678 1.00 32.25 130 LEU A N 1
ATOM 1024 C CA . LEU A 1 130 ? -29.060 -12.213 -0.352 1.00 32.25 130 LEU A CA 1
ATOM 1025 C C . LEU A 1 130 ? -28.341 -12.160 -1.713 1.00 32.25 130 LEU A C 1
ATOM 1027 O O . LEU A 1 130 ? -28.086 -11.092 -2.254 1.00 32.25 130 LEU A O 1
ATOM 1031 N N . ASN A 1 131 ? -28.029 -13.345 -2.247 1.00 32.19 131 ASN A N 1
ATOM 1032 C CA . ASN A 1 131 ? -27.664 -13.602 -3.647 1.00 32.19 131 ASN A CA 1
ATOM 1033 C C . ASN A 1 131 ? -26.448 -12.833 -4.201 1.00 32.19 131 ASN A C 1
ATOM 1035 O O . ASN A 1 131 ? -26.643 -11.929 -5.002 1.00 32.19 131 ASN A O 1
ATOM 1039 N N . ASP A 1 132 ? -25.219 -13.227 -3.845 1.00 33.56 132 ASP A N 1
ATOM 1040 C CA . ASP A 1 132 ? -23.985 -12.960 -4.619 1.00 33.56 132 ASP A CA 1
ATOM 1041 C C . ASP A 1 132 ? -23.878 -11.560 -5.275 1.00 33.56 132 ASP A C 1
ATOM 1043 O O . ASP A 1 132 ? -23.487 -11.418 -6.435 1.00 33.56 132 ASP A O 1
ATOM 1047 N N . VAL A 1 133 ? -24.241 -10.497 -4.547 1.00 31.39 133 VAL A N 1
ATOM 1048 C CA . VAL A 1 133 ? -24.150 -9.114 -5.037 1.00 31.39 133 VAL A CA 1
ATOM 1049 C C . VAL A 1 133 ? -22.792 -8.527 -4.654 1.00 31.39 133 VAL A C 1
ATOM 1051 O O . VAL A 1 133 ? -22.500 -8.319 -3.479 1.00 31.39 133 VAL A O 1
ATOM 1054 N N . MET A 1 134 ? -21.970 -8.202 -5.654 1.00 34.19 134 MET A N 1
ATOM 1055 C CA . MET A 1 134 ? -20.749 -7.415 -5.466 1.00 34.19 134 MET A CA 1
ATOM 1056 C C . MET A 1 134 ? -21.111 -5.932 -5.316 1.00 34.19 134 MET A C 1
ATOM 1058 O O . MET A 1 134 ? -21.519 -5.290 -6.282 1.00 34.19 134 MET A O 1
ATOM 1062 N N . MET A 1 135 ? -20.947 -5.373 -4.117 1.00 35.31 135 MET A N 1
ATOM 1063 C CA . MET A 1 135 ? -21.060 -3.930 -3.895 1.00 35.31 135 MET A CA 1
ATOM 1064 C C . MET A 1 135 ? -19.682 -3.285 -4.080 1.00 35.31 135 MET A C 1
ATOM 1066 O O . MET A 1 135 ? -18.758 -3.562 -3.324 1.00 35.31 135 MET A O 1
ATOM 1070 N N . VAL A 1 136 ? -19.525 -2.439 -5.098 1.00 35.94 136 VAL A N 1
ATOM 1071 C CA . VAL A 1 136 ? -18.337 -1.586 -5.250 1.00 35.94 136 VAL A CA 1
ATOM 1072 C C . VAL A 1 136 ? -18.664 -0.246 -4.604 1.00 35.94 136 VAL A C 1
ATOM 1074 O O . VAL A 1 136 ? -19.485 0.507 -5.127 1.00 35.94 136 VAL A O 1
ATOM 1077 N N . VAL A 1 137 ? -18.071 0.034 -3.445 1.00 38.22 137 VAL A N 1
ATOM 1078 C CA . VAL A 1 137 ? -18.219 1.326 -2.767 1.00 38.22 137 VAL A CA 1
ATOM 1079 C C . VAL A 1 137 ? -17.110 2.247 -3.266 1.00 38.22 137 VAL A C 1
ATOM 1081 O O . VAL A 1 137 ? -15.932 1.979 -3.061 1.00 38.22 137 VAL A O 1
ATOM 1084 N N . TYR A 1 138 ? -17.485 3.324 -3.953 1.00 34.38 138 TYR A N 1
ATOM 1085 C CA . TYR A 1 138 ? -16.568 4.415 -4.270 1.00 34.38 138 TYR A CA 1
ATOM 1086 C C . TYR A 1 138 ? -16.511 5.355 -3.061 1.00 34.38 138 TYR A C 1
ATOM 1088 O O . TYR A 1 138 ? -17.583 5.739 -2.583 1.00 34.38 138 TYR A O 1
ATOM 1096 N N . PRO A 1 139 ? -15.329 5.776 -2.576 1.00 34.62 139 PRO A N 1
ATOM 1097 C CA . PRO A 1 139 ? -15.257 6.870 -1.619 1.00 34.62 139 PRO A CA 1
ATOM 1098 C C . PRO A 1 139 ? -15.751 8.140 -2.323 1.00 34.62 139 PRO A C 1
ATOM 1100 O O . PRO A 1 139 ? -15.043 8.778 -3.102 1.00 34.62 139 PRO A O 1
ATOM 1103 N N . THR A 1 140 ? -17.021 8.486 -2.125 1.00 32.06 140 THR A N 1
ATOM 1104 C CA . THR A 1 140 ? -17.565 9.762 -2.583 1.00 32.06 140 THR A CA 1
ATOM 1105 C C . THR A 1 140 ? -16.905 10.868 -1.776 1.00 32.06 140 THR A C 1
ATOM 1107 O O . THR A 1 140 ? -17.089 10.940 -0.561 1.00 32.06 140 THR A O 1
ATOM 1110 N N . GLN A 1 141 ? -16.168 11.746 -2.456 1.00 29.03 141 GLN A N 1
ATOM 1111 C CA . GLN A 1 141 ? -15.740 13.016 -1.888 1.00 29.03 141 GLN A CA 1
ATOM 1112 C C . GLN A 1 141 ? -16.951 13.750 -1.294 1.00 29.03 141 GLN A C 1
ATOM 1114 O O . GLN A 1 141 ? -17.961 13.965 -1.969 1.00 29.03 141 GLN A O 1
ATOM 1119 N N . MET A 1 142 ? -16.845 14.138 -0.022 1.00 24.42 142 MET A N 1
ATOM 1120 C CA . MET A 1 142 ? -17.766 15.074 0.615 1.00 24.42 142 MET A CA 1
ATOM 1121 C C . MET A 1 142 ? -17.699 16.419 -0.110 1.00 24.42 142 MET A C 1
ATOM 1123 O O . MET A 1 142 ? -16.806 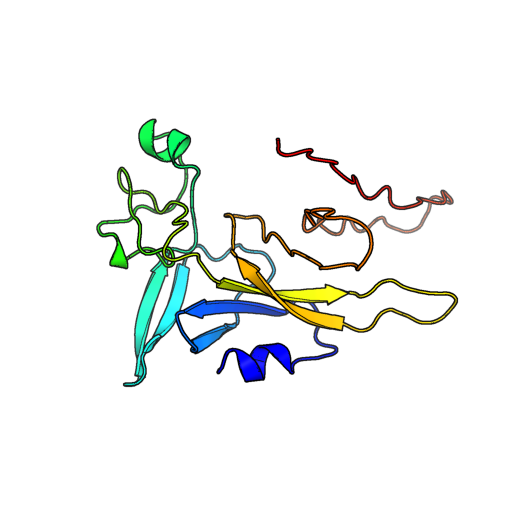17.224 0.141 1.00 24.42 142 MET A O 1
ATOM 1127 N N . ASN A 1 143 ? -18.678 16.702 -0.965 1.00 24.38 143 ASN A N 1
ATOM 1128 C CA . ASN A 1 143 ? -18.972 18.078 -1.336 1.00 24.38 143 ASN A CA 1
ATOM 1129 C C . ASN A 1 143 ? -19.793 18.717 -0.210 1.00 24.38 143 ASN A C 1
ATOM 1131 O O . ASN A 1 143 ? -20.953 18.371 0.016 1.00 24.38 143 ASN A O 1
ATOM 1135 N N . ILE A 1 144 ? -19.166 19.649 0.508 1.00 26.42 144 ILE A N 1
ATOM 1136 C CA . ILE A 1 144 ? -19.814 20.543 1.468 1.00 26.42 144 ILE A CA 1
ATOM 1137 C C . ILE A 1 144 ? -20.720 21.491 0.672 1.00 26.42 144 ILE A C 1
ATOM 1139 O O . ILE A 1 144 ? -20.232 22.393 -0.006 1.00 26.42 144 ILE A O 1
ATOM 1143 N N . ILE A 1 145 ? -22.038 21.301 0.750 1.00 25.19 145 ILE A N 1
ATOM 1144 C CA . ILE A 1 145 ? -23.017 22.274 0.247 1.00 25.19 145 ILE A CA 1
ATOM 1145 C C . ILE A 1 145 ? -23.375 23.212 1.407 1.00 25.19 145 ILE A C 1
ATOM 1147 O O . ILE A 1 145 ? -23.881 22.785 2.445 1.00 25.19 145 ILE A O 1
ATOM 1151 N N . THR A 1 146 ? -23.057 24.495 1.244 1.00 24.89 146 THR A N 1
ATOM 1152 C CA . THR A 1 146 ? -23.403 25.594 2.157 1.00 24.89 146 THR A CA 1
ATOM 1153 C C . THR A 1 146 ? -24.925 25.821 2.232 1.00 24.89 146 THR A C 1
ATOM 1155 O O . THR A 1 146 ? -25.654 25.481 1.300 1.00 24.89 146 THR A O 1
ATOM 1158 N N . PRO A 1 147 ? -25.449 26.371 3.347 1.00 26.94 147 PRO A N 1
ATOM 1159 C CA . PRO A 1 147 ? -26.868 26.282 3.683 1.00 26.94 147 PRO A CA 1
ATOM 1160 C C . PRO A 1 147 ? -27.711 27.272 2.868 1.00 26.94 147 PRO A C 1
ATOM 1162 O O . PRO A 1 147 ? -27.533 28.484 2.986 1.00 26.94 147 PRO A O 1
ATOM 1165 N N . GLY A 1 148 ? -28.662 26.768 2.075 1.00 28.48 148 GLY A N 1
ATOM 1166 C CA . GLY A 1 148 ? -29.621 27.634 1.380 1.00 28.48 148 GLY A CA 1
ATOM 1167 C C . GLY A 1 148 ? -30.626 26.974 0.432 1.00 28.48 148 GLY A C 1
ATOM 1168 O O . GLY A 1 148 ? -31.630 27.608 0.124 1.00 28.48 148 GLY A O 1
ATOM 1169 N N . SER A 1 149 ? -30.436 25.725 -0.005 1.00 25.48 149 SER A N 1
ATOM 1170 C CA . SER A 1 149 ? -31.410 25.030 -0.859 1.00 25.48 149 SER A CA 1
ATOM 1171 C C . SER A 1 149 ? -32.149 23.929 -0.099 1.00 25.48 149 SER A C 1
ATOM 1173 O O . SER A 1 149 ? -31.570 22.991 0.442 1.00 25.48 149 SER A O 1
ATOM 1175 N N . THR A 1 150 ? -33.470 24.058 -0.059 1.00 29.98 150 THR A N 1
ATOM 1176 C CA . THR A 1 150 ? -34.399 23.002 0.339 1.00 29.98 150 THR A CA 1
ATOM 1177 C C . THR A 1 150 ? -34.603 22.064 -0.845 1.00 29.98 150 THR A C 1
ATOM 1179 O O . THR A 1 150 ? -35.582 22.177 -1.568 1.00 29.98 150 THR A O 1
ATOM 1182 N N . GLU A 1 151 ? -33.680 21.126 -1.049 1.00 25.09 151 GLU A N 1
ATOM 1183 C CA . GLU A 1 151 ? -33.949 19.946 -1.871 1.00 25.09 151 GLU A CA 1
ATOM 1184 C C . GLU A 1 151 ? -33.507 18.683 -1.138 1.00 25.09 151 GLU A C 1
ATOM 1186 O O . GLU A 1 151 ? -32.387 18.555 -0.645 1.00 25.09 151 GLU A O 1
ATOM 1191 N N . LEU A 1 152 ? -34.455 17.757 -1.032 1.00 25.38 152 LEU A N 1
ATOM 1192 C CA . LEU A 1 152 ? -34.309 16.428 -0.466 1.00 25.38 152 LEU A CA 1
ATOM 1193 C C . LEU A 1 152 ? -33.444 15.605 -1.432 1.00 25.38 152 LEU A C 1
ATOM 1195 O O . LEU A 1 152 ? -33.956 14.902 -2.300 1.00 25.38 152 LEU A O 1
ATOM 1199 N N . VAL A 1 153 ? -32.121 15.719 -1.321 1.00 25.11 153 VAL A N 1
ATOM 1200 C CA . VAL A 1 153 ? -31.207 14.852 -2.068 1.00 25.11 153 VAL A CA 1
ATOM 1201 C C . VAL A 1 153 ? -31.208 13.494 -1.372 1.00 25.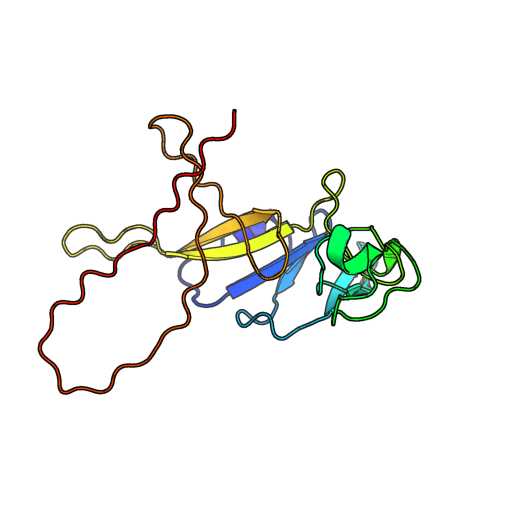11 153 VAL A C 1
ATOM 1203 O O . VAL A 1 153 ? -30.432 13.241 -0.454 1.00 25.11 153 VAL A O 1
ATOM 1206 N N . MET A 1 154 ? -32.113 12.607 -1.798 1.00 26.14 154 MET A N 1
ATOM 1207 C CA . MET A 1 154 ? -31.865 11.174 -1.675 1.00 26.14 154 MET A CA 1
ATOM 1208 C C . MET A 1 154 ? -30.545 10.910 -2.395 1.00 26.14 154 MET A C 1
ATOM 1210 O O . MET A 1 154 ? -30.485 11.000 -3.621 1.00 26.14 154 MET A O 1
ATOM 1214 N N . GLY A 1 155 ? -29.484 10.658 -1.627 1.00 29.52 155 GLY A N 1
ATOM 1215 C CA . GLY A 1 155 ? -28.195 10.241 -2.156 1.00 29.52 155 GLY A CA 1
ATOM 1216 C C . GLY A 1 155 ? -28.403 8.996 -3.005 1.00 29.52 155 GLY A C 1
ATOM 1217 O O . GLY A 1 155 ? -28.618 7.903 -2.483 1.00 29.52 155 GLY A O 1
ATOM 1218 N N . LEU A 1 156 ? -28.413 9.181 -4.322 1.00 28.94 156 LEU A N 1
ATOM 1219 C CA . LEU A 1 156 ? -28.438 8.095 -5.279 1.00 28.94 156 LEU A CA 1
ATOM 1220 C C . LEU A 1 156 ? -27.073 7.407 -5.168 1.00 28.94 156 LEU A C 1
ATOM 1222 O O . LEU A 1 156 ? -26.095 7.845 -5.772 1.00 28.94 156 LEU A O 1
ATOM 1226 N N . TYR A 1 157 ? -26.986 6.353 -4.357 1.00 36.62 157 TYR A N 1
ATOM 1227 C CA . TYR A 1 157 ? -25.888 5.404 -4.470 1.00 36.62 157 TYR A CA 1
ATOM 1228 C C . TYR A 1 157 ? -25.941 4.853 -5.891 1.00 36.62 157 TYR A C 1
ATOM 1230 O O . TYR A 1 157 ? -26.926 4.222 -6.286 1.00 36.62 157 TYR A O 1
ATOM 1238 N N . LEU A 1 158 ? -24.911 5.129 -6.687 1.00 29.77 158 LEU A N 1
ATOM 1239 C CA . LEU A 1 158 ? -24.785 4.541 -8.010 1.00 29.77 158 LEU A CA 1
ATOM 1240 C C . LEU A 1 158 ? -24.399 3.066 -7.818 1.00 29.77 158 LEU A C 1
ATOM 1242 O O . LEU A 1 158 ? -23.225 2.708 -7.791 1.00 29.77 158 LEU A O 1
ATOM 1246 N N . VAL A 1 159 ? -25.399 2.209 -7.602 1.00 34.25 159 VAL A N 1
ATOM 1247 C CA . VAL A 1 159 ? -25.231 0.754 -7.543 1.00 34.25 159 VAL A CA 1
ATOM 1248 C C . VAL A 1 159 ? -24.964 0.270 -8.967 1.00 34.25 159 VAL A C 1
ATOM 1250 O O . VAL A 1 159 ? -25.885 0.069 -9.760 1.00 34.25 159 VAL A O 1
ATOM 1253 N N . LEU A 1 160 ? -23.690 0.129 -9.326 1.00 30.09 160 LEU A N 1
ATOM 1254 C CA . LEU A 1 160 ? -23.291 -0.519 -10.572 1.00 30.09 160 LEU A CA 1
ATOM 1255 C C . LEU A 1 160 ? -23.437 -2.036 -10.408 1.00 30.09 160 LEU A C 1
ATOM 1257 O O . LEU A 1 160 ? -22.584 -2.702 -9.829 1.00 30.09 160 LEU A O 1
ATOM 1261 N N . PHE A 1 161 ? -24.537 -2.583 -10.928 1.00 31.34 161 PHE A N 1
ATOM 1262 C CA . PHE A 1 161 ? -24.752 -4.024 -11.050 1.00 31.34 161 PHE A CA 1
ATOM 1263 C C . PHE A 1 161 ? -23.837 -4.595 -12.144 1.00 31.34 161 PHE A C 1
ATOM 1265 O O . PHE A 1 161 ? -24.207 -4.623 -13.318 1.00 31.34 161 PHE A O 1
ATOM 1272 N N . LEU A 1 162 ? -22.643 -5.062 -11.785 1.00 29.22 162 LEU A N 1
ATOM 1273 C CA . LEU A 1 162 ? -21.814 -5.850 -12.699 1.00 29.22 162 LEU A CA 1
ATOM 1274 C C . LEU A 1 162 ? -22.189 -7.330 -12.567 1.00 29.22 162 LEU A C 1
ATOM 1276 O O . LEU A 1 162 ? -21.828 -7.984 -11.594 1.00 29.22 162 LEU A O 1
ATOM 1280 N N . HIS A 1 163 ? -22.919 -7.855 -13.555 1.00 23.52 163 HIS A N 1
ATOM 1281 C CA . HIS A 1 163 ? -23.057 -9.300 -13.741 1.00 23.52 163 HIS A CA 1
ATOM 1282 C C . HIS A 1 163 ? -21.740 -9.830 -14.317 1.00 23.52 163 HIS A C 1
ATOM 1284 O O . HIS A 1 163 ? -21.384 -9.492 -15.446 1.00 23.52 163 HIS A O 1
ATOM 1290 N N . VAL A 1 164 ? -21.016 -10.645 -13.552 1.00 29.69 164 VAL A N 1
ATOM 1291 C CA . VAL A 1 164 ? -19.868 -11.405 -14.060 1.00 29.69 164 VAL A CA 1
ATOM 1292 C C . VAL A 1 164 ? -20.388 -12.788 -14.457 1.00 29.69 164 VAL A C 1
ATOM 1294 O O . VAL A 1 164 ? -20.884 -13.514 -13.600 1.00 29.69 164 VAL A O 1
ATOM 1297 N N . TYR A 1 165 ? -20.339 -13.103 -15.756 1.00 33.00 165 TYR A N 1
ATOM 1298 C CA . TYR A 1 165 ? -20.545 -14.458 -16.287 1.00 33.00 165 TYR A CA 1
ATOM 1299 C C . TYR A 1 165 ? -19.266 -15.287 -16.161 1.00 33.00 165 TYR A C 1
ATOM 1301 O O . TYR A 1 165 ? -18.174 -14.696 -16.335 1.00 33.00 165 TYR A O 1
#

Sequence (165 aa):
MSKEDVLKIKDEKYTSFYCKNDICVKTDPLYDDKTVEIPDEHGNVTTYIVDTCNIQAAQNNDCPSMECNTDSDCLSNKCVNKHCVFNNKEPMIHCEDIQGPDFLFIKGELYMHCGKAWGIFVVVMMNVLLNDVMMVVYPTQMNIITPGSTELVMGLYLVLFLHVY

Secondary structure (DSSP, 8-state):
-BHHHHTT-BS-SS-EEEEETTEEEEE-TT---SEEEEE-TTS-EEEEE---B-HHHHHTT---SPB-SSGGGBTTS-EETTEEB--SSSPPEEEEEEEPPPBTTBPPPEEEEEEEEETTEEE-----SSS-------------PPS------------------

Organism: NCBI:txid1754190

Radius of gyration: 18.03 Å; chains: 1; bounding box: 48×42×40 Å